Protein AF-A0AA36GFS9-F1 (afdb_monomer)

Solvent-accessible surface area (backbone atoms only — not comparable to full-atom values): 10111 Å² total; per-residue (Å²): 111,71,69,59,51,56,48,51,57,52,49,55,57,49,53,58,50,51,54,50,56,52,51,47,74,77,41,64,90,52,50,65,65,51,52,51,52,53,50,52,50,53,52,49,53,52,50,49,54,52,51,51,53,52,50,53,50,50,49,50,52,52,50,41,52,73,70,68,42,51,68,59,53,50,53,52,34,52,77,68,70,65,53,60,41,50,18,79,82,80,56,52,70,69,40,38,79,88,39,68,85,51,38,44,65,40,88,87,81,62,51,41,29,36,45,70,67,45,72,79,40,56,53,39,90,86,75,59,46,66,67,37,55,56,94,90,42,74,65,80,75,81,59,98,80,70,88,71,87,79,78,89,80,86,85,84,89,83,87,84,84,88,88,137

pLDDT: mean 71.42, std 15.73, range [31.7, 92.19]

Structure (mmCIF, N/CA/C/O backbone):
data_AF-A0AA36GFS9-F1
#
_entry.id   AF-A0AA36GFS9-F1
#
loop_
_atom_site.group_PDB
_atom_site.id
_atom_site.type_symbol
_atom_site.label_atom_id
_atom_site.label_alt_id
_atom_site.label_comp_id
_atom_site.label_asym_id
_atom_site.label_entity_id
_atom_site.label_seq_id
_atom_site.pdbx_PDB_ins_code
_atom_site.Cartn_x
_atom_site.Cartn_y
_atom_site.Cartn_z
_atom_site.occupancy
_atom_site.B_iso_or_equiv
_atom_site.auth_seq_id
_atom_site.auth_comp_id
_atom_site.auth_asym_id
_atom_site.auth_atom_id
_atom_site.pdbx_PDB_model_num
ATOM 1 N N . MET A 1 1 ? 6.763 37.748 -18.919 1.00 63.19 1 MET A N 1
ATOM 2 C CA . MET A 1 1 ? 7.158 36.748 -17.900 1.00 63.19 1 MET A CA 1
ATOM 3 C C . MET A 1 1 ? 6.922 35.310 -18.379 1.00 63.19 1 MET A C 1
ATOM 5 O O . MET A 1 1 ? 7.895 34.586 -18.515 1.00 63.19 1 MET A O 1
ATOM 9 N N . PHE A 1 2 ? 5.698 34.906 -18.750 1.00 74.19 2 PHE A N 1
ATOM 10 C CA . PHE A 1 2 ? 5.409 33.531 -19.218 1.00 74.19 2 PHE A CA 1
ATOM 11 C C . PHE A 1 2 ? 6.148 33.108 -20.504 1.00 74.19 2 PHE A C 1
ATOM 13 O O . PHE A 1 2 ? 6.728 32.028 -20.562 1.00 74.19 2 PHE A O 1
ATOM 20 N N . PHE A 1 3 ? 6.193 33.975 -21.520 1.00 85.75 3 PHE A N 1
ATOM 21 C CA . PHE A 1 3 ? 6.882 33.675 -22.785 1.00 85.75 3 PHE A CA 1
ATOM 22 C C . PHE A 1 3 ? 8.398 33.508 -22.625 1.00 85.75 3 PHE A C 1
ATOM 24 O O . PHE A 1 3 ? 8.993 32.637 -23.255 1.00 85.75 3 PHE A O 1
ATOM 31 N N . ALA A 1 4 ? 9.014 34.290 -21.733 1.00 85.06 4 ALA A N 1
ATOM 32 C CA . ALA A 1 4 ? 10.430 34.151 -21.407 1.00 85.06 4 ALA A CA 1
ATOM 33 C C . ALA A 1 4 ? 10.713 32.809 -20.712 1.00 85.06 4 ALA A C 1
ATOM 35 O O . ALA A 1 4 ? 11.686 32.144 -21.051 1.00 85.06 4 ALA A O 1
ATOM 36 N N . ALA A 1 5 ? 9.831 32.360 -19.811 1.00 80.56 5 ALA A N 1
ATOM 37 C CA . ALA A 1 5 ? 9.953 31.051 -19.170 1.00 80.56 5 ALA A CA 1
ATOM 38 C C . ALA A 1 5 ? 9.827 29.895 -20.180 1.00 80.56 5 ALA A C 1
ATOM 40 O O . ALA A 1 5 ? 10.652 28.983 -20.175 1.00 80.56 5 ALA A O 1
ATOM 41 N N . LEU A 1 6 ? 8.863 29.964 -21.107 1.00 83.44 6 LEU A N 1
ATOM 42 C CA . LEU A 1 6 ? 8.716 28.968 -22.178 1.00 83.44 6 LEU A CA 1
ATOM 43 C C . LEU A 1 6 ? 9.958 28.896 -23.076 1.00 83.44 6 LEU A C 1
ATOM 45 O O . LEU A 1 6 ? 10.403 27.802 -23.436 1.00 83.44 6 LEU A O 1
ATOM 49 N N . PHE A 1 7 ? 10.535 30.053 -23.407 1.00 89.56 7 PHE A N 1
ATOM 50 C CA . PHE A 1 7 ? 11.750 30.128 -24.210 1.00 89.56 7 PHE A CA 1
ATOM 51 C C . PHE A 1 7 ? 12.959 29.552 -23.468 1.00 89.56 7 PHE A C 1
ATOM 53 O O . PHE A 1 7 ? 13.678 28.728 -24.028 1.00 89.56 7 P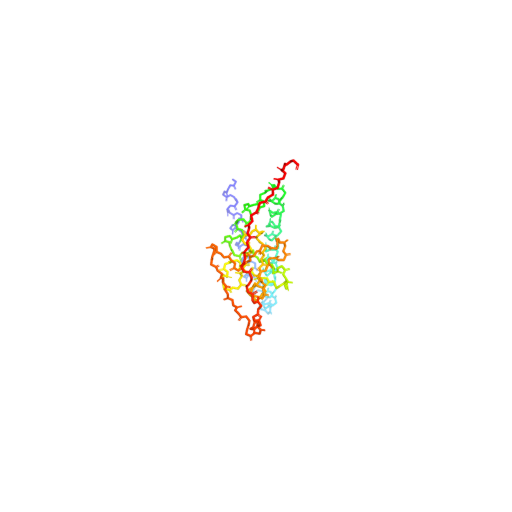HE A O 1
ATOM 60 N N . LEU A 1 8 ? 13.151 29.906 -22.195 1.00 85.25 8 LEU A N 1
ATOM 61 C CA . LEU A 1 8 ? 14.262 29.408 -21.381 1.00 85.25 8 LEU A CA 1
ATOM 62 C C . LEU A 1 8 ? 14.189 27.890 -21.169 1.00 85.25 8 LEU A C 1
ATOM 64 O O . LEU A 1 8 ? 15.204 27.212 -21.318 1.00 85.25 8 LEU A O 1
ATOM 68 N N . CYS A 1 9 ? 12.999 27.330 -20.929 1.00 81.56 9 CYS A N 1
ATOM 69 C CA . CYS A 1 9 ? 12.825 25.879 -20.839 1.00 81.56 9 CYS A CA 1
ATOM 70 C C . CYS A 1 9 ? 13.187 25.175 -22.156 1.00 81.56 9 CYS A C 1
ATOM 72 O O . CYS A 1 9 ? 13.878 24.155 -22.151 1.00 81.56 9 CYS A O 1
ATOM 74 N N . ARG A 1 10 ? 12.761 25.721 -23.304 1.00 86.44 10 ARG A N 1
ATOM 75 C CA . ARG A 1 10 ? 13.114 25.166 -24.623 1.00 86.44 10 ARG A CA 1
ATOM 76 C C . ARG A 1 10 ? 14.601 25.301 -24.930 1.00 86.44 10 ARG A C 1
ATOM 78 O O . ARG A 1 10 ? 15.193 24.357 -25.451 1.00 86.44 10 ARG A O 1
ATOM 85 N N . PHE A 1 11 ? 15.203 26.428 -24.571 1.00 85.94 11 PHE A N 1
ATOM 86 C CA . PHE A 1 11 ? 16.621 26.694 -24.777 1.00 85.94 11 PHE A CA 1
ATOM 87 C C . PHE A 1 11 ? 17.506 25.778 -23.923 1.00 85.94 11 PHE A C 1
ATOM 89 O O . PHE A 1 11 ? 18.475 25.214 -24.425 1.00 85.94 11 PHE A O 1
ATOM 96 N N . GLN A 1 12 ? 17.132 25.533 -22.665 1.00 82.31 12 GLN A N 1
ATOM 97 C CA . GLN A 1 12 ? 17.843 24.614 -21.775 1.00 82.31 12 GLN A CA 1
ATOM 98 C C . GLN A 1 12 ? 17.848 23.175 -22.314 1.00 82.31 12 GLN A C 1
ATOM 100 O O . GLN A 1 12 ? 18.883 22.506 -22.296 1.00 82.31 12 GLN A O 1
ATOM 105 N N . VAL A 1 13 ? 16.710 22.709 -22.843 1.00 82.81 13 VAL A N 1
ATOM 106 C CA . VAL A 1 13 ? 16.601 21.384 -23.479 1.00 82.81 13 VAL A CA 1
ATOM 107 C C . VAL A 1 13 ? 17.396 21.322 -24.784 1.00 82.81 13 VAL A C 1
ATOM 109 O O . VAL A 1 13 ? 17.975 20.291 -25.109 1.00 82.81 13 VAL A O 1
ATOM 112 N N . TRP A 1 14 ? 17.454 22.411 -25.548 1.00 86.62 14 TRP A N 1
ATOM 113 C CA . TRP A 1 14 ? 18.256 22.459 -26.768 1.00 86.62 14 TRP A CA 1
ATOM 114 C C . TRP A 1 14 ? 19.761 22.398 -26.461 1.00 86.62 14 TRP A C 1
ATOM 116 O O . TRP A 1 14 ? 20.466 21.568 -27.036 1.00 86.62 14 TRP A O 1
ATOM 126 N N . MET A 1 15 ? 20.238 23.185 -25.492 1.00 79.50 15 MET A N 1
ATOM 127 C CA . MET A 1 15 ? 21.644 23.197 -25.069 1.00 79.50 15 MET A CA 1
ATOM 128 C C . MET A 1 15 ? 22.113 21.840 -24.533 1.00 79.50 15 MET A C 1
ATOM 130 O O . MET A 1 15 ? 23.228 21.415 -24.834 1.00 79.50 15 MET A O 1
ATOM 134 N N . SER A 1 16 ? 21.269 21.128 -23.778 1.00 76.94 16 SER A N 1
ATOM 135 C CA . SER A 1 16 ? 21.618 19.800 -23.257 1.00 76.94 16 SER A CA 1
ATOM 136 C C . SER A 1 16 ? 21.736 18.735 -24.352 1.00 76.94 16 SER A C 1
ATOM 138 O O . SER A 1 16 ? 22.529 17.805 -24.223 1.00 76.94 16 SER A O 1
ATOM 140 N N . ARG A 1 17 ? 20.988 18.872 -25.455 1.00 79.31 17 ARG A N 1
ATOM 141 C CA . ARG A 1 17 ? 21.097 17.971 -26.613 1.00 79.31 17 ARG A CA 1
ATOM 142 C C . ARG A 1 17 ? 22.339 18.264 -27.448 1.00 79.31 17 ARG A C 1
ATOM 144 O O . ARG A 1 17 ? 22.996 17.326 -27.892 1.00 79.31 17 ARG A O 1
ATOM 151 N N . GLN A 1 18 ? 22.684 19.539 -27.627 1.00 79.12 18 GLN A N 1
ATOM 152 C CA . GLN A 1 18 ? 23.880 19.927 -28.381 1.00 79.12 18 GLN A CA 1
ATOM 153 C C . GLN A 1 18 ? 25.172 19.557 -27.657 1.00 79.12 18 GLN A C 1
ATOM 155 O O . GLN A 1 18 ? 26.117 19.094 -28.291 1.00 79.12 18 GLN A O 1
ATOM 160 N N . SER A 1 19 ? 25.211 19.695 -26.330 1.00 75.31 19 SER A N 1
ATOM 161 C CA . SER A 1 19 ? 26.378 19.278 -25.551 1.00 75.31 19 SER A CA 1
ATOM 162 C C . SER A 1 19 ? 26.611 17.768 -25.629 1.00 75.31 19 SER A C 1
ATOM 164 O O . SER A 1 19 ? 27.761 17.347 -25.709 1.00 75.31 19 SER A O 1
ATOM 166 N N . LEU A 1 20 ? 25.547 16.959 -25.687 1.00 70.62 20 LEU A N 1
ATOM 167 C CA . LEU A 1 20 ? 25.653 15.514 -25.891 1.00 70.62 20 LEU A CA 1
ATOM 168 C C . LEU A 1 20 ? 26.198 15.180 -27.292 1.00 70.62 20 LEU A C 1
ATOM 170 O O . LEU A 1 20 ? 27.151 14.416 -27.405 1.00 70.62 20 LEU A O 1
ATOM 174 N N . ALA A 1 21 ? 25.652 15.811 -28.338 1.00 75.31 21 ALA A N 1
ATOM 175 C CA . ALA A 1 21 ? 26.065 15.586 -29.725 1.00 75.31 21 ALA A CA 1
ATOM 176 C C . ALA A 1 21 ? 27.524 16.003 -29.989 1.00 75.31 21 ALA A C 1
ATOM 178 O O . ALA A 1 21 ? 28.284 15.262 -30.610 1.00 75.31 21 ALA A O 1
ATOM 179 N N . LEU A 1 22 ? 27.947 17.157 -29.461 1.00 72.38 22 LEU A N 1
ATOM 180 C CA . LEU A 1 22 ? 29.345 17.597 -29.515 1.00 72.38 22 LEU A CA 1
ATOM 181 C C . LEU A 1 22 ? 30.255 16.623 -28.767 1.00 72.38 22 LEU A C 1
ATOM 183 O O . LEU A 1 22 ? 31.312 16.235 -29.260 1.00 72.38 22 LEU A O 1
ATOM 187 N N . ALA A 1 23 ? 29.843 16.196 -27.578 1.00 67.50 23 ALA A N 1
ATOM 188 C CA . ALA A 1 23 ? 30.659 15.328 -26.753 1.00 67.50 23 ALA A CA 1
ATOM 189 C C . ALA A 1 23 ? 30.780 13.897 -27.310 1.00 67.50 23 ALA A C 1
ATOM 191 O O . ALA A 1 23 ? 31.718 13.197 -26.922 1.00 67.50 23 ALA A O 1
ATOM 192 N N . ASP A 1 24 ? 29.859 13.456 -28.170 1.00 69.00 24 ASP A N 1
ATOM 193 C CA . ASP A 1 24 ? 29.944 12.189 -28.909 1.00 69.00 24 ASP A CA 1
ATOM 194 C C . ASP A 1 24 ? 30.849 12.310 -30.146 1.00 69.00 24 ASP A C 1
ATOM 196 O O . ASP A 1 24 ? 31.593 11.379 -30.446 1.00 69.00 24 ASP A O 1
ATOM 200 N N . HIS A 1 25 ? 30.873 13.474 -30.808 1.00 74.19 25 HIS A N 1
ATOM 201 C CA . HIS A 1 25 ? 31.771 13.731 -31.940 1.00 74.19 25 HIS A CA 1
ATOM 202 C C . HIS A 1 25 ? 33.250 13.836 -31.521 1.00 74.19 25 HIS A C 1
ATOM 204 O O . HIS A 1 25 ? 34.131 13.370 -32.238 1.00 74.19 25 HIS A O 1
ATOM 210 N N . PHE A 1 26 ? 33.548 14.435 -30.361 1.00 72.12 26 PHE A N 1
ATOM 211 C CA . PHE A 1 26 ? 34.933 14.622 -29.896 1.00 72.12 26 PHE A CA 1
ATOM 212 C C . PHE A 1 26 ? 35.526 13.415 -29.144 1.00 72.12 26 PHE A C 1
ATOM 214 O O . PHE A 1 26 ? 36.746 13.270 -29.119 1.00 72.12 26 PHE A O 1
ATOM 221 N N . PHE A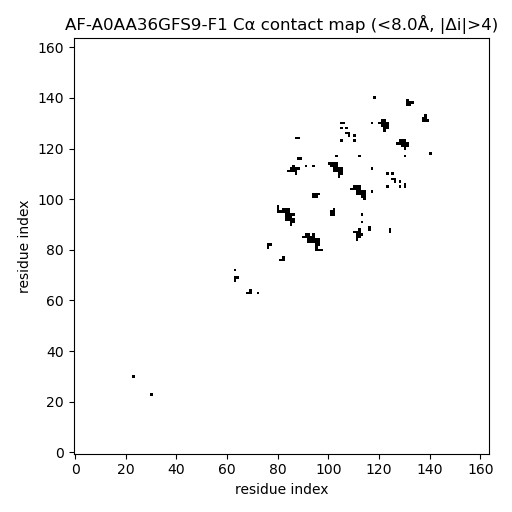 1 27 ? 34.709 12.555 -28.518 1.00 65.44 27 PHE A N 1
ATOM 222 C CA . PHE A 1 27 ? 35.199 11.450 -27.672 1.00 65.44 27 PHE A CA 1
ATOM 223 C C . PHE A 1 27 ? 34.401 10.142 -27.859 1.00 65.44 27 PHE A C 1
ATOM 225 O O . PHE A 1 27 ? 33.712 9.707 -26.926 1.00 65.44 27 PHE A O 1
ATOM 232 N N . PRO A 1 28 ? 34.517 9.477 -29.024 1.00 67.12 28 PRO A N 1
ATOM 233 C CA . PRO A 1 28 ? 33.724 8.288 -29.359 1.00 67.12 28 PRO A CA 1
ATOM 234 C C . PRO A 1 28 ? 34.014 7.065 -28.466 1.00 67.12 28 PRO A C 1
ATOM 236 O O . PRO A 1 28 ? 33.111 6.284 -28.174 1.00 67.12 28 PRO A O 1
ATOM 239 N N . ASP A 1 29 ? 35.230 6.920 -27.930 1.00 69.81 29 ASP A N 1
ATOM 240 C CA . ASP A 1 29 ? 35.603 5.753 -27.107 1.00 69.81 29 ASP A CA 1
ATOM 241 C C . ASP A 1 29 ? 34.990 5.756 -25.693 1.00 69.81 29 ASP A C 1
ATOM 243 O O . ASP A 1 29 ? 34.979 4.737 -24.999 1.00 69.81 29 ASP A O 1
ATOM 247 N N . ARG A 1 30 ? 34.453 6.895 -25.230 1.00 68.75 30 ARG A N 1
ATOM 248 C CA . ARG A 1 30 ? 33.908 7.055 -23.863 1.00 68.75 30 ARG A CA 1
ATOM 249 C C . ARG A 1 30 ? 32.378 7.056 -23.806 1.00 68.75 30 ARG A C 1
ATOM 251 O O . ARG A 1 30 ? 31.799 7.393 -22.770 1.00 68.75 30 ARG A O 1
ATOM 258 N N . VAL A 1 31 ? 31.710 6.643 -24.881 1.00 69.06 31 VAL A N 1
ATOM 259 C CA . VAL A 1 31 ? 30.239 6.616 -24.970 1.00 69.06 31 VAL A CA 1
ATOM 260 C C . VAL A 1 31 ? 29.634 5.649 -23.943 1.00 69.06 31 VAL A C 1
ATOM 262 O O . VAL A 1 31 ? 28.678 5.991 -23.247 1.00 69.06 31 VAL A O 1
ATOM 265 N N . ARG A 1 32 ? 30.242 4.470 -23.754 1.00 70.38 32 ARG A N 1
ATOM 266 C CA . ARG A 1 32 ? 29.766 3.441 -22.811 1.00 70.38 32 ARG A CA 1
ATOM 267 C C . ARG A 1 32 ? 29.781 3.891 -21.337 1.00 70.38 32 ARG A C 1
ATOM 269 O O . ARG A 1 32 ? 28.739 3.773 -20.692 1.00 70.38 32 ARG A O 1
ATOM 276 N N . PRO A 1 33 ? 30.879 4.445 -20.778 1.00 76.38 33 PRO A N 1
ATOM 277 C CA . PRO A 1 33 ? 30.870 4.956 -19.405 1.00 76.38 33 PRO A CA 1
ATOM 278 C C . PRO A 1 33 ? 29.963 6.184 -19.225 1.00 76.38 33 PRO A C 1
ATOM 280 O O . PRO A 1 33 ? 29.351 6.330 -18.167 1.00 76.38 33 PRO A O 1
ATOM 283 N N . ARG A 1 34 ? 29.806 7.040 -20.248 1.00 73.81 34 ARG A N 1
ATOM 284 C CA . ARG A 1 34 ? 28.868 8.176 -20.193 1.00 73.81 34 ARG A CA 1
ATOM 285 C C . ARG A 1 34 ? 27.416 7.701 -20.125 1.00 73.81 34 ARG A C 1
ATOM 287 O O . ARG A 1 34 ? 26.670 8.188 -19.279 1.00 73.81 34 ARG A O 1
ATOM 294 N N . ALA A 1 35 ? 27.036 6.733 -20.957 1.00 76.81 35 ALA A N 1
ATOM 295 C CA . ALA A 1 35 ? 25.703 6.136 -20.936 1.00 76.81 35 ALA A CA 1
ATOM 296 C C . ALA A 1 35 ? 25.405 5.458 -19.590 1.00 76.81 35 ALA A C 1
ATOM 298 O O . ALA A 1 35 ? 24.320 5.636 -19.040 1.00 76.81 35 ALA A O 1
ATOM 299 N N . LEU A 1 36 ? 26.387 4.752 -19.017 1.00 79.25 36 LEU A N 1
ATOM 300 C CA . LEU A 1 36 ? 26.243 4.097 -17.716 1.00 79.25 36 LEU A CA 1
ATOM 301 C C . LEU A 1 36 ? 26.061 5.110 -16.573 1.00 79.25 36 LEU A C 1
ATOM 303 O O . LEU A 1 36 ? 25.210 4.925 -15.706 1.00 79.25 36 LEU A O 1
ATOM 307 N N . ASN A 1 37 ? 26.821 6.209 -16.591 1.00 82.44 37 ASN A N 1
ATOM 308 C CA . ASN A 1 37 ? 26.669 7.296 -15.623 1.00 82.44 37 ASN A CA 1
ATOM 309 C C . ASN A 1 37 ? 25.290 7.968 -15.748 1.00 82.44 37 ASN A C 1
ATOM 311 O O . ASN A 1 37 ? 24.600 8.170 -14.752 1.00 82.44 37 ASN A O 1
ATOM 315 N N . LEU A 1 38 ? 24.848 8.253 -16.978 1.00 81.38 38 LEU A N 1
ATOM 316 C CA . LEU A 1 38 ? 23.543 8.865 -17.232 1.00 81.38 38 LEU A CA 1
ATOM 317 C C . LEU A 1 38 ? 22.394 7.951 -16.777 1.00 81.38 38 LEU A C 1
ATOM 319 O O . LEU A 1 38 ? 21.446 8.420 -16.153 1.00 81.38 38 LEU A O 1
ATOM 323 N N . TYR A 1 39 ? 22.517 6.643 -17.017 1.00 81.88 39 TYR A N 1
ATOM 324 C CA . TYR A 1 39 ? 21.576 5.636 -16.534 1.00 81.88 39 TYR A CA 1
ATOM 325 C C . TYR A 1 39 ? 21.505 5.600 -15.002 1.00 81.88 39 TYR A C 1
ATOM 327 O O . TYR A 1 39 ? 20.416 5.704 -14.439 1.00 81.88 39 TYR A O 1
ATOM 335 N N . ASN A 1 40 ? 22.654 5.523 -14.324 1.00 86.81 40 ASN A N 1
ATOM 336 C CA . ASN A 1 40 ? 22.709 5.518 -12.860 1.00 86.81 40 ASN A CA 1
ATOM 337 C C . ASN A 1 40 ? 22.129 6.804 -12.263 1.00 86.81 40 ASN A C 1
ATOM 339 O O . ASN A 1 40 ? 21.373 6.744 -11.296 1.00 86.81 40 ASN A O 1
ATOM 343 N N . LYS A 1 41 ? 22.410 7.956 -12.878 1.00 88.94 41 LYS A N 1
ATOM 344 C CA . LYS A 1 41 ? 21.847 9.242 -12.464 1.00 88.94 41 LYS A CA 1
ATOM 345 C C . LYS A 1 41 ? 20.322 9.263 -12.582 1.00 88.94 41 LYS A C 1
ATOM 347 O O . LYS A 1 41 ? 19.648 9.610 -11.620 1.00 88.94 41 LYS A O 1
ATOM 352 N N . ILE A 1 42 ? 19.771 8.813 -13.712 1.00 88.88 42 ILE A N 1
ATOM 353 C CA . ILE A 1 42 ? 18.314 8.711 -13.906 1.00 88.88 42 ILE A CA 1
ATOM 354 C C . ILE A 1 42 ? 17.690 7.755 -12.882 1.00 88.88 42 ILE A C 1
ATOM 356 O O . ILE A 1 42 ? 16.617 8.033 -12.345 1.00 88.88 42 ILE A O 1
ATOM 360 N N . LEU A 1 43 ? 18.344 6.627 -12.601 1.00 89.19 43 LEU A N 1
ATOM 361 C CA . LEU A 1 43 ? 17.872 5.664 -11.610 1.00 89.19 43 LEU A CA 1
ATOM 362 C C . LEU A 1 43 ? 17.824 6.286 -10.206 1.00 89.19 43 LEU A C 1
ATOM 364 O O . LEU A 1 43 ? 16.858 6.093 -9.467 1.00 89.19 43 LEU A O 1
ATOM 368 N N . GLN A 1 44 ? 18.847 7.063 -9.856 1.00 89.75 44 GLN A N 1
ATOM 369 C CA . GLN A 1 44 ? 18.955 7.745 -8.572 1.00 89.75 44 GLN A CA 1
ATOM 370 C C . GLN A 1 44 ? 17.923 8.871 -8.438 1.00 89.75 44 GLN A C 1
ATOM 372 O O . GLN A 1 44 ? 17.261 8.957 -7.406 1.00 89.75 44 GLN A O 1
ATOM 377 N N . ASP A 1 45 ? 17.686 9.648 -9.497 1.00 89.88 45 ASP A N 1
ATOM 378 C CA . ASP A 1 45 ? 16.638 10.675 -9.528 1.00 89.88 45 ASP A CA 1
ATOM 379 C C . ASP A 1 45 ? 15.237 10.060 -9.370 1.00 89.88 45 ASP A C 1
ATOM 381 O O . ASP A 1 45 ? 14.420 10.557 -8.594 1.00 89.88 45 ASP A O 1
ATOM 385 N N . ARG A 1 46 ? 14.965 8.921 -10.027 1.00 89.94 46 ARG A N 1
ATOM 386 C CA . ARG A 1 46 ? 13.708 8.170 -9.842 1.00 89.94 46 ARG A CA 1
ATOM 387 C C . ARG A 1 46 ? 13.547 7.659 -8.413 1.00 89.94 46 ARG A C 1
ATOM 389 O O . ARG A 1 46 ? 12.453 7.744 -7.860 1.00 89.94 46 ARG A O 1
ATOM 396 N N . LYS A 1 47 ? 14.620 7.140 -7.808 1.00 91.25 47 LYS A N 1
ATOM 397 C CA . LYS A 1 47 ? 14.616 6.689 -6.409 1.00 91.25 47 LYS A CA 1
ATOM 398 C C . LYS A 1 47 ? 14.334 7.849 -5.453 1.00 91.25 47 LYS A C 1
ATOM 400 O O . LYS A 1 47 ? 13.566 7.671 -4.512 1.00 91.25 47 LYS A O 1
ATOM 405 N N . ASN A 1 48 ? 14.923 9.016 -5.702 1.00 92.19 48 ASN A N 1
ATOM 406 C CA . ASN A 1 48 ? 14.712 10.212 -4.890 1.00 92.19 48 ASN A CA 1
ATOM 407 C C . ASN A 1 48 ? 13.257 10.692 -4.982 1.00 92.19 48 ASN A C 1
ATOM 409 O O . ASN A 1 48 ? 12.617 10.846 -3.947 1.00 92.19 48 ASN A O 1
ATOM 413 N N . LEU A 1 49 ? 12.696 10.786 -6.194 1.00 90.69 49 LEU A N 1
ATOM 414 C CA . LEU A 1 49 ? 11.278 11.109 -6.403 1.00 90.69 49 LEU A CA 1
ATOM 415 C C . LEU A 1 49 ? 10.343 10.135 -5.680 1.00 90.69 49 LEU A C 1
ATOM 417 O O . LEU A 1 49 ? 9.399 10.556 -5.016 1.00 90.69 49 LEU A O 1
ATOM 421 N N . LEU A 1 50 ? 10.610 8.830 -5.778 1.00 89.06 50 LEU A N 1
ATOM 422 C CA . LEU A 1 50 ? 9.814 7.821 -5.080 1.00 89.06 50 LEU A CA 1
ATOM 423 C C . LEU A 1 50 ? 9.920 7.979 -3.556 1.00 89.06 50 LEU A C 1
ATOM 425 O O . LEU A 1 50 ? 8.928 7.838 -2.843 1.00 89.06 50 LEU A O 1
ATOM 429 N N . GLY A 1 51 ? 11.121 8.288 -3.064 1.00 89.88 51 GLY A N 1
ATOM 430 C CA . GLY A 1 51 ? 11.378 8.569 -1.656 1.00 89.88 51 GLY A CA 1
ATOM 431 C C . GLY A 1 51 ? 10.604 9.784 -1.149 1.00 89.88 51 GLY A C 1
ATOM 432 O O . GLY A 1 51 ? 10.028 9.723 -0.064 1.00 89.88 51 GLY A O 1
ATOM 433 N N . ASP A 1 52 ? 10.540 10.852 -1.938 1.00 90.81 52 ASP A N 1
ATOM 434 C CA . ASP A 1 52 ? 9.825 12.074 -1.574 1.00 90.81 52 ASP A CA 1
ATOM 435 C C . ASP A 1 52 ? 8.305 11.878 -1.619 1.00 90.81 52 ASP A C 1
ATOM 437 O O . ASP A 1 52 ? 7.626 12.227 -0.653 1.00 90.81 52 ASP A O 1
ATOM 441 N N . MET A 1 53 ? 7.772 11.184 -2.632 1.00 87.19 53 MET A N 1
ATOM 442 C CA . MET A 1 53 ? 6.351 10.802 -2.655 1.00 87.19 53 MET A CA 1
ATOM 443 C C . MET A 1 53 ? 5.962 9.941 -1.446 1.00 87.19 53 MET A C 1
ATOM 445 O O . MET A 1 53 ? 4.916 10.158 -0.835 1.00 87.19 53 MET A O 1
ATOM 449 N N . MET A 1 54 ? 6.804 8.972 -1.071 1.00 83.38 54 MET A N 1
ATOM 450 C CA . MET A 1 54 ? 6.563 8.119 0.097 1.00 83.38 54 MET A CA 1
ATOM 451 C C . MET A 1 54 ? 6.602 8.917 1.405 1.00 83.38 54 MET A C 1
ATOM 453 O O . MET A 1 54 ? 5.807 8.654 2.306 1.00 83.38 54 MET A O 1
ATOM 457 N N . LYS A 1 55 ? 7.502 9.901 1.531 1.00 88.81 55 LYS A N 1
ATOM 458 C CA . LYS A 1 55 ? 7.538 10.803 2.694 1.00 88.81 55 LYS A CA 1
ATOM 459 C C . LYS A 1 55 ? 6.286 11.672 2.770 1.00 88.81 55 LYS A C 1
ATOM 461 O O . LYS A 1 55 ? 5.709 11.788 3.847 1.00 88.81 55 LYS A O 1
ATOM 466 N N . GLU A 1 56 ? 5.843 12.240 1.651 1.00 87.12 56 GLU A N 1
ATOM 467 C CA . GLU A 1 56 ? 4.609 13.030 1.600 1.00 87.12 56 GLU A CA 1
ATOM 468 C C . GLU A 1 56 ? 3.377 12.195 1.954 1.00 87.12 56 GLU A C 1
ATOM 470 O O . GLU A 1 56 ? 2.529 12.650 2.716 1.00 87.12 56 GLU A O 1
ATOM 475 N N . GLN A 1 57 ? 3.284 10.962 1.450 1.00 81.56 57 GLN A N 1
ATOM 476 C CA . GLN A 1 57 ? 2.196 10.050 1.803 1.00 81.56 57 GLN A CA 1
ATOM 477 C C . GLN A 1 57 ? 2.204 9.694 3.289 1.00 81.56 57 GLN A C 1
ATOM 479 O O . GLN A 1 57 ? 1.152 9.728 3.920 1.00 81.56 57 GLN A O 1
ATOM 484 N N . LYS A 1 58 ? 3.376 9.404 3.867 1.00 81.50 58 LYS A N 1
ATOM 485 C CA . LYS A 1 58 ? 3.507 9.150 5.310 1.00 81.50 58 LYS A CA 1
ATOM 486 C C . LYS A 1 58 ? 3.091 10.356 6.143 1.00 81.50 58 LYS A C 1
ATOM 488 O O . LYS A 1 58 ? 2.424 10.182 7.155 1.00 81.50 58 LYS A O 1
ATOM 493 N N . LYS A 1 59 ? 3.462 11.563 5.712 1.00 84.19 59 LYS A N 1
ATOM 494 C CA . LYS A 1 59 ? 3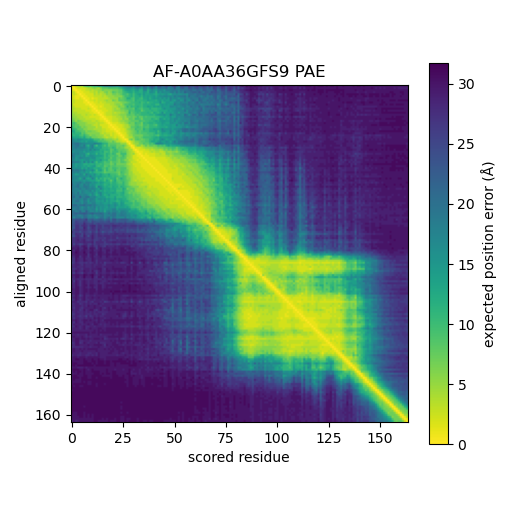.073 12.800 6.390 1.00 84.19 59 LYS A CA 1
ATOM 495 C C . LYS A 1 59 ? 1.557 13.000 6.351 1.00 84.19 59 LYS A C 1
ATOM 497 O O . LYS A 1 59 ? 0.967 13.204 7.397 1.00 84.19 59 LYS A O 1
ATOM 502 N N . LYS A 1 60 ? 0.928 12.831 5.182 1.00 78.00 60 LYS A N 1
ATOM 503 C CA . LYS A 1 60 ? -0.538 12.894 5.039 1.00 78.00 60 LYS A CA 1
ATOM 504 C C . LYS A 1 60 ? -1.251 11.877 5.930 1.00 78.00 60 LYS A C 1
ATOM 506 O O . LYS A 1 60 ? -2.227 12.223 6.570 1.00 78.00 60 LYS A O 1
ATOM 511 N N . LEU A 1 61 ? -0.725 10.655 6.019 1.00 72.25 61 LEU A N 1
ATOM 512 C CA . LEU A 1 61 ? -1.248 9.618 6.914 1.00 72.25 61 LEU A CA 1
ATOM 513 C C . LEU A 1 61 ? -1.152 10.009 8.395 1.00 72.25 61 LEU A C 1
ATOM 515 O O . LEU A 1 61 ? -2.096 9.776 9.140 1.00 72.25 61 LEU A O 1
ATOM 519 N N . ALA A 1 62 ? -0.031 10.599 8.817 1.00 74.94 62 ALA A N 1
ATOM 520 C CA . ALA A 1 62 ? 0.138 11.086 10.184 1.00 74.94 62 ALA A CA 1
ATOM 521 C C . ALA A 1 62 ? -0.782 12.282 10.487 1.00 74.94 62 ALA A C 1
ATOM 523 O O . ALA A 1 62 ? -1.373 12.340 11.563 1.00 74.94 62 ALA A O 1
ATOM 524 N N . ASP A 1 63 ? -0.941 13.198 9.530 1.00 75.94 63 ASP A N 1
ATOM 525 C CA . ASP A 1 63 ? -1.842 14.347 9.641 1.00 75.94 63 ASP A CA 1
ATOM 526 C C . ASP A 1 63 ? -3.316 13.883 9.718 1.00 75.94 63 ASP A C 1
ATOM 528 O O . ASP A 1 63 ? -4.049 14.318 10.604 1.00 75.94 63 ASP A O 1
ATOM 532 N N . ASP A 1 64 ? -3.730 12.923 8.879 1.00 64.88 64 ASP A N 1
ATOM 533 C CA . ASP A 1 64 ? -5.078 12.326 8.896 1.00 64.88 64 ASP A CA 1
ATOM 534 C C . ASP A 1 64 ? -5.370 11.562 10.205 1.00 64.88 64 ASP A C 1
ATOM 536 O O . ASP A 1 64 ? -6.516 11.523 10.668 1.00 64.88 64 ASP A O 1
ATOM 540 N N . GLN A 1 65 ? -4.341 10.960 10.815 1.00 64.38 65 GLN A N 1
ATOM 541 C CA . GLN A 1 65 ? -4.441 10.298 12.116 1.00 64.38 65 GLN A CA 1
ATOM 542 C C . GLN A 1 65 ? -4.601 11.316 13.256 1.00 64.38 65 GLN A C 1
ATOM 544 O O . GLN A 1 65 ? -5.433 11.125 14.142 1.00 64.38 65 GLN A O 1
ATOM 549 N N . MET A 1 66 ? -3.859 12.427 13.209 1.00 65.44 66 MET A N 1
ATOM 550 C CA . MET A 1 66 ? -3.967 13.525 14.179 1.00 65.44 66 MET A CA 1
ATOM 551 C C . MET A 1 66 ? -5.313 14.263 14.094 1.00 65.44 66 MET A C 1
ATOM 553 O O . MET A 1 66 ? -5.813 14.740 15.109 1.00 65.44 66 MET A O 1
ATOM 557 N N . GLU A 1 67 ? -5.925 14.339 12.907 1.00 73.00 67 GLU A N 1
ATOM 558 C CA . GLU A 1 67 ? -7.226 14.991 12.683 1.00 73.00 67 GLU A CA 1
ATOM 559 C C . GLU A 1 67 ? -8.433 14.100 13.061 1.00 73.00 67 GLU A C 1
ATOM 561 O O . GLU A 1 67 ? -9.583 14.474 12.833 1.00 73.00 67 GLU A O 1
ATOM 566 N N . GLY A 1 68 ? -8.209 12.902 13.621 1.00 64.12 68 GLY A N 1
ATOM 567 C CA . GLY A 1 68 ? -9.282 12.006 14.073 1.00 64.12 68 GLY A CA 1
ATOM 568 C C . GLY A 1 68 ? -10.102 11.372 12.940 1.00 64.12 68 GLY A C 1
ATOM 569 O O . GLY A 1 68 ? -11.156 10.782 13.183 1.00 64.12 68 GLY A O 1
ATOM 570 N N . ARG A 1 69 ? -9.624 11.443 11.688 1.00 63.41 69 ARG A N 1
ATOM 571 C CA . ARG A 1 69 ? -10.275 10.851 10.502 1.00 63.41 69 ARG A CA 1
ATOM 572 C C . ARG A 1 69 ? -9.977 9.360 10.325 1.00 63.41 69 ARG A C 1
ATOM 574 O O . ARG A 1 69 ? -10.208 8.803 9.248 1.00 63.41 69 ARG A O 1
ATOM 581 N N . GLU A 1 70 ? -9.521 8.684 11.378 1.00 59.16 70 GLU A N 1
ATOM 582 C CA . GLU A 1 70 ? -9.197 7.253 11.367 1.00 59.16 70 GLU A CA 1
ATOM 583 C C . GLU A 1 70 ? -10.353 6.396 10.843 1.00 59.16 70 GLU A C 1
ATOM 585 O O . GLU A 1 70 ? -10.119 5.435 10.118 1.00 59.16 70 GLU A O 1
ATOM 590 N N . THR A 1 71 ? -11.607 6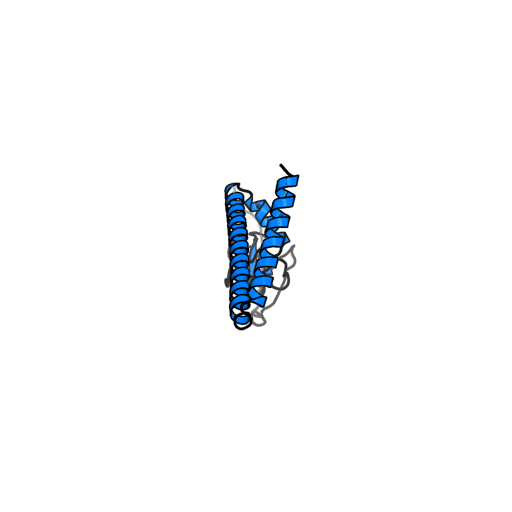.754 11.132 1.00 56.06 71 THR A N 1
ATOM 591 C CA . THR A 1 71 ? -12.783 6.008 10.657 1.00 56.06 71 THR A CA 1
ATOM 592 C C . THR A 1 71 ? -12.943 6.065 9.138 1.00 56.06 71 THR A C 1
ATOM 594 O O . THR A 1 71 ? -13.232 5.039 8.524 1.00 56.06 71 THR A O 1
ATOM 597 N N . VAL A 1 72 ? -12.699 7.217 8.504 1.00 61.03 72 VAL A N 1
ATOM 598 C CA . VAL A 1 72 ? -12.779 7.393 7.043 1.00 61.03 72 VAL A CA 1
ATOM 599 C C . VAL A 1 72 ? -11.583 6.742 6.353 1.00 61.03 72 VAL A C 1
ATOM 601 O O . VAL A 1 72 ? -11.762 6.049 5.351 1.00 61.03 72 VAL A O 1
ATOM 604 N N . VAL A 1 73 ? -10.382 6.881 6.921 1.00 58.88 73 VAL A N 1
ATOM 605 C CA . VAL A 1 73 ? -9.172 6.202 6.431 1.00 58.88 73 VAL A CA 1
ATOM 606 C C . VAL A 1 73 ? -9.329 4.686 6.535 1.00 58.88 73 VAL A C 1
ATOM 608 O O . VAL A 1 73 ? -9.046 3.979 5.572 1.00 58.88 73 VAL A O 1
ATOM 611 N N . ARG A 1 74 ? -9.868 4.172 7.645 1.00 59.84 74 ARG A N 1
ATOM 612 C CA . ARG A 1 74 ? -10.145 2.744 7.861 1.00 59.84 74 ARG A CA 1
ATOM 613 C C . ARG A 1 74 ? -11.218 2.221 6.905 1.00 59.84 74 ARG A C 1
ATOM 615 O O . ARG A 1 74 ? -11.040 1.144 6.342 1.00 59.84 74 ARG A O 1
ATOM 622 N 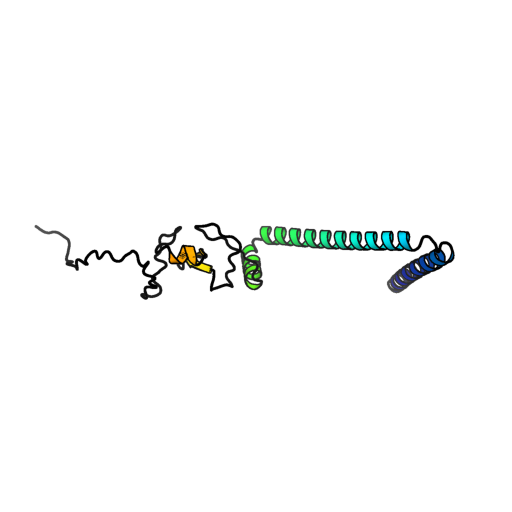N . ARG A 1 75 ? -12.275 2.998 6.636 1.00 55.72 75 ARG A N 1
ATOM 623 C CA . ARG A 1 75 ? -13.308 2.663 5.632 1.00 55.72 75 ARG A CA 1
ATOM 624 C C . ARG A 1 75 ? -12.741 2.681 4.204 1.00 55.72 75 ARG A C 1
ATOM 626 O O . ARG A 1 75 ? -13.046 1.804 3.397 1.00 55.72 75 ARG A O 1
ATOM 633 N N . GLY A 1 76 ? -11.843 3.623 3.910 1.00 57.09 76 GLY A N 1
ATOM 634 C CA . GLY A 1 76 ? -11.093 3.697 2.655 1.00 57.09 76 GLY A CA 1
ATOM 635 C C . GLY A 1 76 ? -10.106 2.536 2.471 1.00 57.09 76 GLY A C 1
ATOM 636 O O . GLY A 1 76 ? -10.057 1.942 1.393 1.00 57.09 76 GLY A O 1
ATOM 637 N N . LEU A 1 77 ? -9.376 2.147 3.522 1.00 55.00 77 LEU A N 1
ATOM 638 C CA . LEU A 1 77 ? -8.484 0.980 3.537 1.00 55.00 77 LEU A CA 1
ATOM 639 C C . LEU A 1 77 ? -9.258 -0.340 3.400 1.00 55.00 77 LEU A C 1
ATOM 641 O O . LEU A 1 77 ? -8.784 -1.249 2.714 1.00 55.00 77 LEU A O 1
ATOM 645 N N . GLN A 1 78 ? -10.451 -0.430 4.002 1.00 52.84 78 GLN A N 1
ATOM 646 C CA . GLN A 1 78 ? -11.391 -1.544 3.822 1.00 52.84 78 GLN A CA 1
ATOM 647 C C . GLN A 1 78 ? -11.771 -1.714 2.350 1.00 52.84 78 GLN A C 1
ATOM 649 O O . GLN A 1 78 ? -11.634 -2.809 1.812 1.00 52.84 78 GLN A O 1
ATOM 654 N N . SER A 1 79 ? -12.161 -0.628 1.672 1.00 54.88 79 SER A N 1
ATOM 655 C CA . SER A 1 79 ? -12.585 -0.675 0.261 1.00 54.88 79 SER A CA 1
ATOM 656 C C . SER A 1 79 ? -11.474 -1.080 -0.719 1.00 54.88 79 SER A C 1
ATOM 658 O O . SER A 1 79 ? -11.755 -1.580 -1.805 1.00 54.88 79 SER A O 1
ATOM 660 N N . ARG A 1 80 ? -10.202 -0.901 -0.336 1.00 55.56 80 ARG A N 1
ATOM 661 C CA . ARG A 1 80 ? -9.030 -1.264 -1.148 1.00 55.56 80 ARG A CA 1
ATOM 662 C C . ARG A 1 80 ? -8.427 -2.630 -0.798 1.00 55.56 80 ARG A C 1
ATOM 664 O O . ARG A 1 80 ? -7.389 -2.979 -1.353 1.00 55.56 80 ARG A O 1
ATOM 671 N N . GLY A 1 81 ? -9.042 -3.394 0.110 1.00 54.31 81 GLY A N 1
ATOM 672 C CA . GLY A 1 81 ? -8.555 -4.721 0.510 1.00 54.31 81 GLY A CA 1
ATOM 673 C C . GLY A 1 81 ? -7.235 -4.698 1.291 1.00 54.31 81 GLY A C 1
ATOM 674 O O . GLY A 1 81 ? -6.513 -5.694 1.306 1.00 54.31 81 GLY A O 1
ATOM 675 N N . PHE A 1 82 ? -6.898 -3.564 1.916 1.00 55.91 82 PHE A N 1
ATOM 676 C CA . PHE A 1 82 ? -5.607 -3.354 2.582 1.00 55.91 82 PHE A CA 1
ATOM 677 C C . PHE A 1 82 ? -5.611 -3.653 4.085 1.00 55.91 82 PHE A C 1
ATOM 679 O O . PHE A 1 82 ? -4.539 -3.665 4.689 1.00 55.91 82 PHE A O 1
ATOM 686 N N . ILE A 1 83 ? -6.769 -3.919 4.701 1.00 62.09 83 ILE A N 1
ATOM 687 C CA . ILE A 1 83 ? -6.801 -4.346 6.104 1.00 62.09 83 ILE A CA 1
ATOM 688 C C . ILE A 1 83 ? -6.472 -5.834 6.175 1.00 62.09 83 ILE A C 1
ATOM 690 O O . ILE A 1 83 ? -7.303 -6.693 5.883 1.00 62.09 83 ILE A O 1
ATOM 694 N N . ARG A 1 84 ? -5.225 -6.100 6.553 1.00 67.25 84 ARG A N 1
ATOM 695 C CA . ARG A 1 84 ? -4.733 -7.401 6.996 1.00 67.25 84 ARG A CA 1
ATOM 696 C C . ARG A 1 84 ? -4.978 -7.473 8.496 1.00 67.25 84 ARG A C 1
ATOM 698 O O . ARG A 1 84 ? -4.457 -6.639 9.234 1.00 67.25 84 ARG A O 1
ATOM 705 N N . VAL A 1 85 ? -5.808 -8.414 8.923 1.00 72.69 85 VAL A N 1
ATOM 706 C CA . VAL A 1 85 ? -6.015 -8.716 10.343 1.00 72.69 85 VAL A CA 1
ATOM 707 C C . VAL A 1 85 ? -5.300 -10.013 10.696 1.00 72.69 85 VAL A C 1
ATOM 709 O O . VAL A 1 85 ? -5.009 -10.829 9.821 1.00 72.69 85 VAL A O 1
ATOM 712 N N . ASN A 1 86 ? -4.994 -10.185 11.977 1.00 83.69 86 ASN A N 1
ATOM 713 C CA . ASN A 1 86 ? -4.428 -11.423 12.496 1.00 83.69 86 ASN A CA 1
ATOM 714 C C . ASN A 1 86 ? -5.530 -12.216 13.203 1.00 83.69 86 ASN A C 1
ATOM 716 O O . ASN A 1 86 ? -6.473 -11.629 13.734 1.00 83.69 86 ASN A O 1
ATOM 720 N N . CYS A 1 87 ? -5.417 -13.543 13.221 1.00 86.94 87 CYS A N 1
ATOM 721 C CA . CYS A 1 87 ? -6.328 -14.373 14.006 1.00 86.94 87 CYS A CA 1
ATOM 722 C C . CYS A 1 87 ? -6.068 -14.157 15.502 1.00 86.94 87 CYS A C 1
ATOM 724 O O . CYS A 1 87 ? -4.919 -14.251 15.925 1.00 86.94 87 CYS A O 1
ATOM 726 N N . SER A 1 88 ? -7.115 -13.957 16.305 1.00 85.69 88 SER A N 1
ATOM 727 C CA . SER A 1 88 ? -6.991 -13.730 17.755 1.00 85.69 88 SER A CA 1
ATOM 728 C C . SER A 1 88 ? -6.381 -14.916 18.522 1.00 85.69 88 SER A C 1
ATOM 730 O O . SER A 1 88 ? -5.856 -14.737 19.616 1.00 85.69 88 SER A O 1
ATOM 732 N N . VAL A 1 89 ? -6.445 -16.127 17.951 1.00 86.19 89 VAL A N 1
ATOM 733 C CA . VAL A 1 89 ? -5.968 -17.369 18.580 1.00 86.19 89 VAL A CA 1
ATOM 734 C C . VAL A 1 89 ? -4.546 -17.700 18.133 1.00 86.19 89 VAL A C 1
ATOM 736 O O . VAL A 1 89 ? -3.621 -17.723 18.939 1.00 86.19 89 VAL A O 1
ATOM 739 N N . CYS A 1 90 ? -4.357 -17.984 16.840 1.00 87.19 90 CYS A N 1
ATOM 740 C CA . CYS A 1 90 ? -3.084 -18.482 16.311 1.00 87.19 90 CYS A CA 1
ATOM 741 C C . CYS A 1 90 ? -2.169 -17.380 15.766 1.00 87.19 90 CYS A C 1
ATOM 743 O O . CYS A 1 90 ? -1.075 -17.681 15.293 1.00 87.19 90 CYS A O 1
ATOM 745 N N . ASN A 1 91 ? -2.613 -16.117 15.786 1.00 83.00 91 ASN A N 1
ATOM 746 C CA . ASN A 1 91 ? -1.896 -14.974 15.216 1.00 83.00 91 ASN A CA 1
ATOM 747 C C . ASN A 1 91 ? -1.477 -15.156 13.749 1.00 83.00 91 ASN A C 1
ATOM 749 O O . ASN A 1 91 ? -0.553 -14.488 13.281 1.00 83.00 91 ASN A O 1
ATOM 753 N N . GLN A 1 92 ? -2.166 -16.026 12.998 1.00 81.38 92 GLN A N 1
ATOM 754 C CA . GLN A 1 92 ? -1.946 -16.151 11.562 1.00 81.38 92 GLN A CA 1
ATOM 755 C C . GLN A 1 92 ? -2.166 -14.784 10.911 1.00 81.38 92 GLN A C 1
ATOM 757 O O . GLN A 1 92 ? -3.218 -14.171 11.093 1.00 81.38 92 GLN A O 1
ATOM 762 N N . GLN A 1 93 ? -1.139 -14.307 10.212 1.00 71.50 93 GLN A N 1
ATOM 763 C CA . GLN A 1 93 ? -1.097 -12.971 9.629 1.00 71.50 93 GLN A CA 1
ATOM 764 C C . GLN A 1 93 ? -1.796 -12.937 8.267 1.00 71.50 93 GLN A C 1
ATOM 766 O O . GLN A 1 93 ? -2.006 -13.973 7.635 1.00 71.50 93 GLN A O 1
ATOM 771 N N . ASP A 1 94 ? -2.106 -11.728 7.798 1.00 67.69 94 ASP A N 1
ATOM 772 C CA . ASP A 1 94 ? -2.627 -11.459 6.453 1.00 67.69 94 ASP A CA 1
ATOM 773 C C . ASP A 1 94 ? -4.017 -12.044 6.138 1.00 67.69 94 ASP A C 1
ATOM 775 O O . ASP A 1 94 ? -4.353 -12.274 4.973 1.00 67.69 94 ASP A O 1
ATOM 779 N N . LEU A 1 95 ? -4.881 -12.204 7.144 1.00 73.31 95 LEU A N 1
ATOM 780 C CA . LEU A 1 95 ? -6.282 -12.558 6.912 1.00 73.31 95 LEU A CA 1
ATOM 781 C C . LEU A 1 95 ? -6.988 -11.367 6.249 1.00 73.31 95 LEU A C 1
ATOM 783 O O . LEU A 1 95 ? -7.055 -10.265 6.801 1.00 73.31 95 LEU A O 1
ATOM 787 N N . ARG A 1 96 ? -7.486 -11.577 5.027 1.00 70.50 96 ARG A N 1
ATOM 788 C CA . ARG A 1 96 ? -8.246 -10.575 4.272 1.00 70.50 96 ARG A CA 1
ATOM 789 C C . ARG A 1 96 ? -9.733 -10.770 4.530 1.00 70.50 96 ARG A C 1
ATOM 791 O O . ARG A 1 96 ? -10.258 -11.816 4.179 1.00 70.50 96 ARG A O 1
ATOM 798 N N . LEU A 1 97 ? -10.431 -9.739 5.009 1.00 67.19 97 LEU A N 1
ATOM 799 C CA . LEU A 1 97 ? -11.897 -9.785 5.187 1.00 67.19 97 LEU A CA 1
ATOM 800 C C . LEU A 1 97 ? -12.663 -10.088 3.888 1.00 67.19 97 LEU A C 1
ATOM 802 O O . LEU A 1 97 ? -13.772 -10.604 3.933 1.00 67.19 97 LEU A O 1
ATOM 806 N N . ALA A 1 98 ? -12.089 -9.743 2.731 1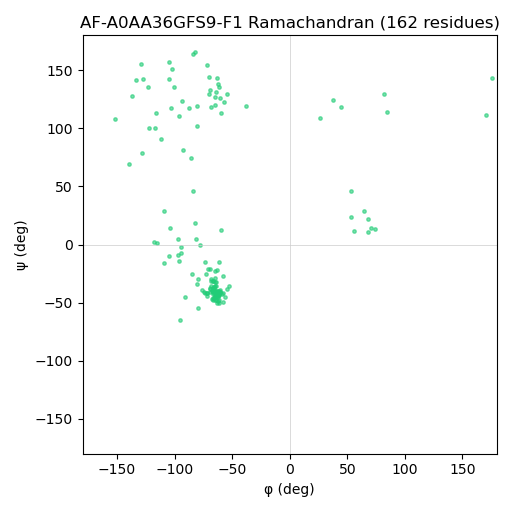.00 67.31 98 ALA A N 1
ATOM 807 C CA . ALA A 1 98 ? -12.685 -10.055 1.433 1.00 67.31 98 ALA A CA 1
ATOM 808 C C . ALA A 1 98 ? -12.666 -11.562 1.120 1.00 67.31 98 ALA A C 1
ATOM 810 O O . ALA A 1 98 ? -13.436 -12.025 0.284 1.00 67.31 98 ALA A O 1
ATOM 811 N N . ASP A 1 99 ? -11.791 -12.322 1.779 1.00 70.44 99 ASP A N 1
ATOM 812 C CA . ASP A 1 99 ? -11.674 -13.760 1.609 1.00 70.44 99 ASP A CA 1
ATOM 813 C C . ASP A 1 99 ? -12.556 -14.475 2.641 1.00 70.44 99 ASP A C 1
ATOM 815 O O . ASP A 1 99 ? -12.110 -14.911 3.710 1.00 70.44 99 ASP A O 1
ATOM 819 N N . GLN A 1 100 ? -13.849 -14.559 2.311 1.00 68.38 100 GLN A N 1
ATOM 820 C CA . GLN A 1 100 ? -14.852 -15.271 3.105 1.00 68.38 100 GLN A CA 1
ATOM 821 C C . GLN A 1 100 ? -14.550 -16.771 3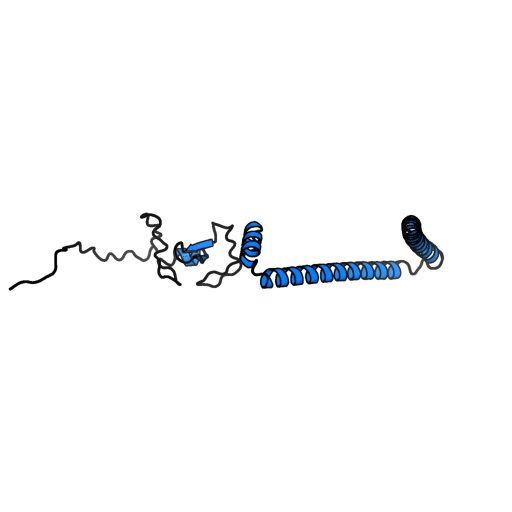.240 1.00 68.38 100 GLN A C 1
ATOM 823 O O . GLN A 1 100 ? -15.154 -17.422 4.086 1.00 68.38 100 GLN A O 1
ATOM 828 N N . ALA A 1 101 ? -13.650 -17.349 2.439 1.00 71.12 101 ALA A N 1
ATOM 829 C CA . ALA A 1 101 ? -13.275 -18.753 2.589 1.00 71.12 101 ALA A CA 1
ATOM 830 C C . ALA A 1 101 ? -12.270 -18.958 3.733 1.00 71.12 101 ALA A C 1
ATOM 832 O O . ALA A 1 101 ? -12.269 -20.004 4.371 1.00 71.12 101 ALA A O 1
ATOM 833 N N . ASN A 1 102 ? -11.438 -17.954 4.025 1.00 74.38 102 ASN A N 1
ATOM 834 C CA . ASN A 1 102 ? -10.335 -18.085 4.980 1.00 74.38 102 ASN A CA 1
ATOM 835 C C . ASN A 1 102 ? -10.542 -17.324 6.294 1.00 74.38 102 ASN A C 1
ATOM 837 O O . ASN A 1 102 ? -9.837 -17.598 7.272 1.00 74.38 102 ASN A O 1
ATOM 841 N N . THR A 1 103 ? -11.493 -16.387 6.337 1.00 81.25 103 THR A N 1
ATOM 842 C CA . THR A 1 103 ? -11.704 -15.491 7.481 1.00 81.25 103 THR A CA 1
ATOM 843 C C . THR A 1 103 ? -13.120 -15.589 8.043 1.00 81.25 103 THR A C 1
ATOM 845 O O . THR A 1 103 ? -14.112 -15.629 7.311 1.00 81.25 103 THR A O 1
ATOM 848 N N . ARG A 1 104 ? -13.212 -15.644 9.373 1.00 83.56 104 ARG A N 1
ATOM 849 C CA . ARG A 1 104 ? -14.460 -15.636 10.143 1.00 83.56 104 ARG A CA 1
ATOM 850 C C . ARG A 1 104 ? -14.376 -14.576 11.233 1.00 83.56 104 ARG A C 1
ATOM 852 O O . ARG A 1 104 ? -13.284 -14.184 11.646 1.00 83.56 104 ARG A O 1
ATOM 859 N N . LEU A 1 105 ? -15.531 -14.096 11.669 1.00 85.12 105 LEU A N 1
ATOM 860 C CA . LEU A 1 105 ? -15.650 -13.035 12.659 1.00 85.12 105 LEU A CA 1
ATOM 861 C C . LEU A 1 105 ? -16.686 -13.416 13.709 1.00 85.12 105 LEU A C 1
ATOM 863 O O . LEU A 1 105 ? -17.714 -14.001 13.376 1.00 85.12 105 LEU A O 1
ATOM 867 N N . CYS A 1 106 ? -16.413 -13.084 14.967 1.00 85.00 106 CYS A N 1
ATOM 868 C CA . CYS A 1 106 ? -17.417 -13.183 16.015 1.00 85.00 106 CYS A CA 1
ATOM 869 C C . CYS A 1 106 ? -18.480 -12.099 15.796 1.00 85.00 106 CYS A C 1
ATOM 871 O O . CYS A 1 106 ? -18.143 -10.924 15.648 1.00 85.00 106 CYS A O 1
ATOM 873 N N . VAL A 1 107 ? -19.757 -12.485 15.800 1.00 82.31 107 VAL A N 1
ATOM 874 C CA . VAL A 1 107 ? -20.882 -11.560 15.584 1.00 82.31 107 VAL A CA 1
ATOM 875 C C . VAL A 1 107 ? -21.046 -10.580 16.753 1.00 82.31 107 VAL A C 1
ATOM 877 O O . VAL A 1 107 ? -21.425 -9.434 16.531 1.00 82.31 107 VAL A O 1
ATOM 880 N N . ALA A 1 108 ? -20.707 -10.997 17.978 1.00 83.81 108 ALA A N 1
ATOM 881 C CA . ALA A 1 108 ? -20.869 -10.176 19.176 1.00 83.81 108 ALA A CA 1
ATOM 882 C C . ALA A 1 108 ? -19.754 -9.128 19.350 1.00 83.81 108 ALA A C 1
ATOM 884 O O . ALA A 1 108 ? -20.044 -7.941 19.480 1.00 83.81 108 ALA A O 1
ATOM 885 N N . CYS A 1 109 ? -18.478 -9.537 19.344 1.00 83.88 109 CYS A N 1
ATOM 886 C CA . CYS A 1 109 ? -17.356 -8.623 19.614 1.00 83.88 109 CYS A CA 1
ATOM 887 C C . CYS A 1 109 ? -16.547 -8.204 18.377 1.00 83.88 109 CYS A C 1
ATOM 889 O O . CYS A 1 109 ? -15.701 -7.318 18.471 1.00 83.88 109 CYS A O 1
ATOM 891 N N . GLY A 1 110 ? -16.773 -8.822 17.213 1.00 85.62 110 GLY A N 1
ATOM 892 C CA . GLY A 1 110 ? -16.019 -8.517 15.994 1.00 85.62 110 GLY A CA 1
ATOM 893 C C . GLY A 1 110 ? -14.581 -9.054 15.966 1.00 85.62 110 GLY A C 1
ATOM 894 O O . GLY A 1 110 ? -13.808 -8.644 15.099 1.00 85.62 110 GLY A O 1
ATOM 895 N N . ALA A 1 111 ? -14.209 -9.963 16.875 1.00 87.06 111 ALA A N 1
ATOM 896 C CA . ALA A 1 111 ? -12.909 -10.637 16.857 1.00 87.06 111 ALA A CA 1
ATOM 897 C C . ALA A 1 111 ? -12.731 -11.495 15.592 1.00 87.06 111 ALA A C 1
ATOM 899 O O . ALA A 1 111 ? -13.681 -12.130 15.127 1.00 87.06 111 ALA A O 1
ATOM 900 N N . PHE A 1 112 ? -11.509 -11.537 15.051 1.00 87.25 112 PHE A N 1
ATOM 901 C CA . PHE A 1 112 ? -11.190 -12.240 13.803 1.00 87.25 112 PHE A CA 1
ATOM 902 C C . PHE A 1 112 ? -10.543 -13.603 14.042 1.00 87.25 112 PHE A C 1
ATOM 904 O O . PHE A 1 112 ? -9.576 -13.741 14.794 1.00 87.25 112 PHE A O 1
ATOM 911 N N . TYR A 1 113 ? -11.014 -14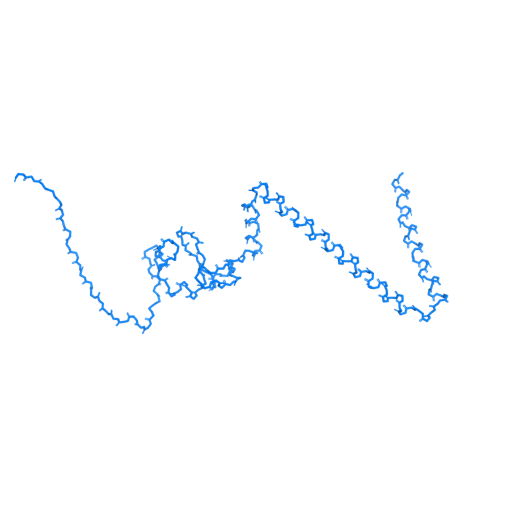.599 13.298 1.00 86.62 113 TYR A N 1
ATOM 912 C CA . TYR A 1 113 ? -10.538 -15.974 13.349 1.00 86.62 113 TYR A CA 1
ATOM 913 C C . TYR A 1 113 ? -10.162 -16.461 11.948 1.00 86.62 113 TYR A C 1
ATOM 915 O O . TYR A 1 113 ? -10.830 -16.144 10.960 1.00 86.62 113 TYR A O 1
ATOM 923 N N . CYS A 1 114 ? -9.094 -17.255 11.848 1.00 87.19 114 CYS A N 1
ATOM 924 C CA . CYS A 1 114 ? -8.901 -18.079 10.659 1.00 87.19 114 CYS A CA 1
ATOM 925 C C . CYS A 1 114 ? -9.917 -19.228 10.673 1.00 87.19 114 CYS A C 1
ATOM 927 O O . CYS A 1 114 ? -10.359 -19.646 11.745 1.00 87.19 114 CYS A O 1
ATOM 929 N N . ILE A 1 115 ? -10.267 -19.761 9.500 1.00 83.75 115 ILE A N 1
ATOM 930 C CA . ILE A 1 115 ? -11.285 -20.819 9.401 1.00 83.75 115 ILE A CA 1
ATOM 931 C C . ILE A 1 115 ? -10.977 -22.029 10.297 1.00 83.75 115 ILE A C 1
ATOM 933 O O . ILE A 1 115 ? -11.865 -22.528 10.973 1.00 83.75 115 ILE A O 1
ATOM 937 N N . LYS A 1 116 ? -9.703 -22.425 10.412 1.00 84.12 116 LYS A N 1
ATOM 938 C CA . LYS A 1 116 ? -9.282 -23.544 11.271 1.00 84.12 116 LYS A CA 1
ATOM 939 C C . LYS A 1 116 ? -9.578 -23.290 12.751 1.00 84.12 116 LYS A C 1
ATOM 941 O O . LYS A 1 116 ? -10.141 -24.144 13.421 1.00 84.12 116 LYS A O 1
ATOM 946 N N . CYS A 1 117 ? -9.206 -22.115 13.262 1.00 84.75 117 CYS A N 1
ATOM 947 C CA . CYS A 1 117 ? -9.431 -21.764 14.666 1.00 84.75 117 CYS A CA 1
ATOM 948 C C . CYS A 1 117 ? -10.901 -21.482 14.978 1.00 84.75 117 CYS A C 1
ATOM 950 O O . CYS A 1 117 ? -11.298 -21.624 16.128 1.00 84.75 117 CYS A O 1
ATOM 952 N N . PHE A 1 118 ? -11.680 -21.069 13.977 1.00 84.25 118 PHE A N 1
ATOM 953 C CA . PHE A 1 118 ? -13.119 -20.895 14.113 1.00 84.25 118 PHE A CA 1
ATOM 954 C C . PHE A 1 118 ? -13.841 -22.246 14.202 1.00 84.25 118 PHE A C 1
ATOM 956 O O . PHE A 1 118 ? -14.680 -22.420 15.071 1.00 84.25 118 PHE A O 1
ATOM 963 N N . CYS A 1 119 ? -13.483 -23.219 13.357 1.00 78.06 119 CYS A N 1
ATOM 964 C CA . CYS A 1 119 ? -14.120 -24.540 13.363 1.00 78.06 119 CYS A CA 1
ATOM 965 C C . CYS A 1 119 ? -13.844 -25.337 14.646 1.00 78.06 119 CYS A C 1
ATOM 967 O O . CYS A 1 119 ? -14.736 -26.003 15.145 1.00 78.06 119 CYS A O 1
ATOM 969 N N . LEU A 1 120 ? -12.639 -25.230 15.213 1.00 81.50 120 LEU A N 1
ATOM 970 C CA . LEU A 1 120 ? -12.244 -25.976 16.418 1.00 81.50 120 LEU A CA 1
ATOM 971 C C . LEU A 1 120 ? -12.793 -25.390 17.731 1.00 81.50 120 LEU A C 1
ATOM 973 O O . LEU A 1 120 ? -12.452 -25.876 18.809 1.00 81.50 120 LEU A O 1
ATOM 977 N N . ARG A 1 121 ? -13.548 -24.285 17.691 1.00 76.75 121 ARG A N 1
ATOM 978 C CA . ARG A 1 121 ? -14.030 -23.611 18.902 1.00 76.75 121 ARG A CA 1
ATOM 979 C C . ARG A 1 121 ? -15.478 -23.179 18.777 1.00 76.75 121 ARG A C 1
ATOM 981 O O . ARG A 1 121 ? -15.826 -22.399 17.899 1.00 76.75 121 ARG A O 1
ATOM 988 N N . ARG A 1 122 ? -16.274 -23.578 19.767 1.00 80.50 122 ARG A N 1
ATOM 989 C CA . ARG A 1 122 ? -17.655 -23.120 19.933 1.00 80.50 122 ARG A CA 1
ATOM 990 C C . ARG A 1 122 ? -17.746 -21.679 20.436 1.00 80.50 122 ARG A C 1
ATOM 992 O O . ARG A 1 122 ? -18.518 -20.890 19.908 1.00 80.50 122 ARG A O 1
ATOM 999 N N . TYR A 1 123 ? -16.903 -21.303 21.397 1.00 85.19 123 TYR A N 1
ATOM 1000 C CA . TYR A 1 123 ? -16.983 -19.999 22.064 1.00 85.19 123 TYR A CA 1
ATOM 1001 C C . TYR A 1 123 ? -15.900 -19.018 21.619 1.00 85.19 123 TYR A C 1
ATOM 1003 O O . TYR A 1 123 ? -14.732 -19.375 21.415 1.00 85.19 123 TYR A O 1
ATOM 1011 N N . CYS A 1 124 ? -16.284 -17.747 21.515 1.00 87.50 124 CYS A N 1
ATOM 1012 C CA . CYS A 1 124 ? -15.356 -16.655 21.263 1.00 87.50 124 CYS A CA 1
ATOM 1013 C C . CYS A 1 124 ? -14.330 -16.532 22.400 1.00 87.50 124 CYS A C 1
ATOM 1015 O O . CYS A 1 124 ? -14.673 -16.537 23.577 1.00 87.50 124 CYS A O 1
ATOM 1017 N N . GLN A 1 125 ? -13.056 -16.352 22.049 1.00 85.69 125 GLN A N 1
ATOM 1018 C CA . GLN A 1 125 ? -11.983 -16.175 23.034 1.00 85.69 125 GLN A CA 1
ATOM 1019 C C . GLN A 1 125 ? -12.122 -14.884 23.855 1.00 85.69 125 GLN A C 1
ATOM 1021 O O . GLN A 1 125 ? -11.696 -14.854 25.004 1.00 85.69 125 GLN A O 1
ATOM 1026 N N . GLU A 1 126 ? -12.667 -13.821 23.263 1.00 85.81 126 GLU A N 1
ATOM 1027 C CA . GLU A 1 126 ? -12.730 -12.504 23.906 1.00 85.81 126 GLU A CA 1
ATOM 1028 C C . GLU A 1 126 ? -14.022 -12.303 24.697 1.00 85.81 126 GLU A C 1
ATOM 1030 O O . GLU A 1 126 ? -13.977 -11.828 25.826 1.00 85.81 126 GLU A O 1
ATOM 1035 N N . CYS A 1 127 ? -15.170 -12.665 24.116 1.00 87.31 127 CYS A N 1
ATOM 1036 C CA . CYS A 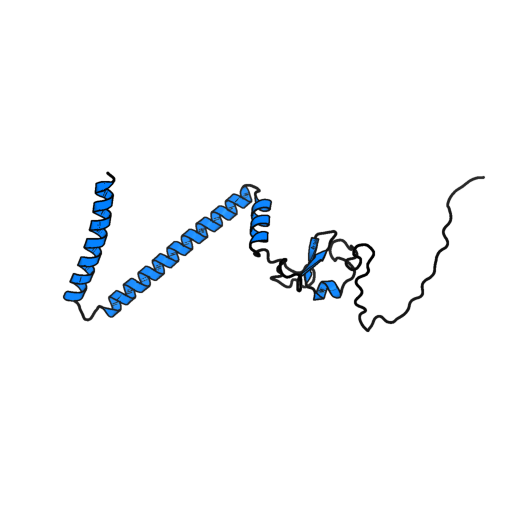1 127 ? -16.483 -12.387 24.704 1.00 87.31 127 CYS A CA 1
ATOM 1037 C C . CYS A 1 127 ? -17.279 -13.634 25.100 1.00 87.31 127 CYS A C 1
ATOM 1039 O O . CYS A 1 127 ? -18.416 -13.493 25.532 1.00 87.31 127 CYS A O 1
ATOM 1041 N N . GLN A 1 128 ? -16.723 -14.837 24.917 1.00 85.69 128 GLN A N 1
ATOM 1042 C CA . GLN A 1 128 ? -17.385 -16.120 25.207 1.00 85.69 128 GLN A CA 1
ATOM 1043 C C . GLN A 1 128 ? -18.733 -16.341 24.499 1.00 85.69 128 GLN A C 1
ATOM 1045 O O . GLN A 1 128 ? -19.425 -17.307 24.792 1.00 85.69 128 GLN A O 1
ATOM 1050 N N . ASN A 1 129 ? -19.089 -15.506 23.520 1.00 84.62 129 ASN A N 1
ATOM 1051 C CA . ASN A 1 129 ? -20.289 -15.700 22.716 1.00 84.62 129 ASN A CA 1
ATOM 1052 C C . ASN A 1 129 ? -20.210 -17.014 21.931 1.00 84.62 129 ASN A C 1
ATOM 1054 O O . ASN A 1 129 ? -19.157 -17.309 21.351 1.00 84.62 129 ASN A O 1
ATOM 1058 N N . ASP A 1 130 ? -21.319 -17.752 21.867 1.00 84.75 130 ASP A N 1
ATOM 1059 C CA . ASP A 1 130 ? -21.432 -18.934 21.013 1.00 84.75 130 ASP A CA 1
ATOM 1060 C C . ASP A 1 130 ? -21.339 -18.497 19.541 1.00 84.75 130 ASP A C 1
ATOM 1062 O O . ASP A 1 130 ? -22.071 -17.621 19.075 1.00 84.75 130 ASP A O 1
ATOM 1066 N N . MET A 1 131 ? -20.345 -19.021 18.831 1.00 78.75 131 MET A N 1
ATOM 1067 C CA . MET A 1 131 ? -20.053 -18.690 17.437 1.00 78.75 131 MET A CA 1
ATOM 1068 C C . MET A 1 131 ? -20.656 -19.703 16.458 1.00 78.75 131 MET A C 1
ATOM 1070 O O . MET A 1 131 ? -20.609 -19.459 15.251 1.00 78.75 131 MET A O 1
ATOM 1074 N N . GLN A 1 132 ? -21.193 -20.822 16.954 1.00 73.31 132 GLN A N 1
ATOM 1075 C CA . GLN A 1 132 ? -21.771 -21.900 16.149 1.00 73.31 132 GLN A CA 1
ATOM 1076 C C . GLN A 1 132 ? -23.293 -21.776 16.009 1.00 73.31 132 GLN A C 1
ATOM 1078 O O . GLN A 1 132 ? -23.862 -22.387 15.110 1.00 73.31 132 GLN A O 1
ATOM 1083 N N . VAL A 1 133 ? -23.943 -20.935 16.820 1.00 68.06 133 VAL A N 1
ATOM 1084 C CA . VAL A 1 133 ? -25.377 -20.632 16.714 1.00 68.06 133 VAL A CA 1
ATOM 1085 C C . VAL A 1 133 ? -25.585 -19.341 15.920 1.00 68.06 133 VAL A C 1
ATOM 1087 O O . VAL A 1 133 ? -25.277 -18.247 16.397 1.00 68.06 133 VAL A O 1
ATOM 1090 N N . ILE A 1 134 ? -26.143 -19.443 14.711 1.00 64.31 134 ILE A N 1
ATOM 1091 C CA . ILE A 1 134 ? -26.604 -18.279 13.939 1.00 64.31 134 ILE A CA 1
ATOM 1092 C C . ILE A 1 134 ? -28.117 -18.390 13.778 1.00 64.31 134 ILE A C 1
ATOM 1094 O O . ILE A 1 134 ? -28.600 -19.290 13.103 1.00 64.31 134 ILE A O 1
ATOM 1098 N N . ASP A 1 135 ? -28.864 -17.470 14.392 1.00 58.25 135 ASP A N 1
ATOM 1099 C CA . ASP A 1 135 ? -30.326 -17.366 14.244 1.00 58.25 135 ASP A CA 1
ATOM 1100 C C . ASP A 1 135 ? -31.075 -18.689 14.525 1.00 58.25 135 ASP A C 1
ATOM 1102 O O . ASP A 1 135 ? -31.940 -19.117 13.766 1.00 58.25 135 ASP A O 1
ATOM 1106 N N . ARG A 1 136 ? -30.704 -19.358 15.631 1.00 59.06 136 ARG A N 1
ATOM 1107 C CA . ARG A 1 136 ? -31.226 -20.673 16.075 1.00 59.06 136 ARG A CA 1
ATOM 1108 C C . ARG A 1 136 ? -30.851 -21.865 15.186 1.00 59.06 136 ARG A C 1
ATOM 1110 O O . ARG A 1 136 ? -31.382 -22.952 15.383 1.00 59.06 136 ARG A O 1
ATOM 1117 N N . VAL A 1 137 ? -29.937 -21.680 14.236 1.00 59.34 137 VAL A N 1
ATOM 1118 C CA . VAL A 1 137 ? -29.348 -22.765 13.448 1.00 59.34 137 VAL A CA 1
ATOM 1119 C C . VAL A 1 137 ? -27.945 -23.044 13.977 1.00 59.34 137 VAL A C 1
ATOM 1121 O O . VAL A 1 137 ? -27.072 -22.174 13.930 1.00 59.34 137 VAL A O 1
ATOM 1124 N N . GLU A 1 138 ? -27.741 -24.254 14.490 1.00 63.00 138 GLU A N 1
ATOM 1125 C CA . GLU A 1 138 ? -26.435 -24.751 14.917 1.00 63.00 138 GLU A CA 1
ATOM 1126 C C . GLU A 1 138 ? -25.637 -25.244 13.704 1.00 63.00 138 GLU A C 1
ATOM 1128 O O . GLU A 1 138 ? -26.048 -26.135 12.958 1.00 63.00 138 GLU A O 1
ATOM 1133 N N . LEU A 1 139 ? -24.485 -24.618 13.475 1.00 62.12 139 LEU A N 1
ATOM 1134 C CA . LEU A 1 139 ? -23.532 -24.977 12.432 1.00 62.12 139 LEU A CA 1
ATOM 1135 C C . LEU A 1 139 ? -22.594 -26.066 12.966 1.00 62.12 139 LEU A C 1
ATOM 1137 O O . LEU A 1 139 ? -21.438 -25.795 13.292 1.00 62.12 139 LEU A O 1
ATOM 1141 N N . TYR A 1 140 ? -23.102 -27.290 13.079 1.00 54.50 140 TYR A N 1
ATOM 1142 C CA . TYR A 1 140 ? -22.315 -28.440 13.515 1.00 54.50 140 TYR A CA 1
ATOM 1143 C C . TYR A 1 140 ? -21.191 -28.776 12.523 1.00 54.50 140 TYR A C 1
ATOM 1145 O O . TYR A 1 140 ? -21.414 -28.928 11.320 1.00 54.50 140 TYR A O 1
ATOM 1153 N N . TYR A 1 141 ? -19.983 -28.952 13.054 1.00 55.25 141 TYR A N 1
ATOM 1154 C CA . TYR A 1 141 ? -19.035 -29.941 12.551 1.00 55.25 141 TYR A CA 1
ATOM 1155 C C . TYR A 1 141 ? -18.736 -30.840 13.741 1.00 55.25 141 TYR A C 1
ATOM 1157 O O . TYR A 1 141 ? -17.998 -30.441 14.637 1.00 55.25 141 TYR A O 1
ATOM 1165 N N . GLU A 1 142 ? -19.375 -32.003 13.779 1.00 48.44 142 GLU A N 1
ATOM 1166 C CA . GLU A 1 142 ? -19.012 -33.064 14.711 1.00 48.44 142 GLU A CA 1
ATOM 1167 C C . GLU A 1 142 ? -17.550 -33.434 14.421 1.00 48.44 142 GLU A C 1
ATOM 1169 O O . GLU A 1 142 ? -17.211 -33.897 13.326 1.00 48.44 142 GLU A O 1
ATOM 1174 N N . ASP A 1 143 ? -16.655 -33.160 15.372 1.00 47.69 143 ASP A N 1
ATOM 1175 C CA . ASP A 1 143 ? -15.378 -33.860 15.398 1.00 47.69 143 ASP A CA 1
ATOM 1176 C C . ASP A 1 143 ? -15.732 -35.345 15.562 1.00 47.69 143 ASP A C 1
ATOM 1178 O O . ASP A 1 143 ? -16.437 -35.708 16.499 1.00 47.69 143 ASP A O 1
ATOM 1182 N N . LEU A 1 144 ? -15.231 -36.211 14.672 1.00 50.50 144 LEU A N 1
ATOM 1183 C CA . LEU A 1 144 ? -15.445 -37.676 14.676 1.00 50.50 144 LEU A CA 1
ATOM 1184 C C . LEU A 1 144 ? -14.939 -38.386 15.960 1.00 50.50 144 LEU A C 1
ATOM 1186 O O . LEU A 1 144 ? -14.759 -39.601 15.977 1.00 50.50 144 LEU A O 1
ATOM 1190 N N . SER A 1 145 ? -14.608 -37.628 17.003 1.00 55.06 145 SER A N 1
ATOM 1191 C CA . SER A 1 145 ? -14.129 -38.082 18.302 1.00 55.06 145 SER A CA 1
ATOM 1192 C C . SER A 1 145 ? -15.055 -37.713 19.464 1.00 55.06 145 SER A C 1
ATOM 1194 O O . SER A 1 145 ? -14.677 -38.001 20.594 1.00 55.06 145 SER A O 1
ATOM 1196 N N . ASP A 1 146 ? -16.201 -37.067 19.219 1.00 50.56 146 ASP A N 1
ATOM 1197 C CA . ASP A 1 146 ? -17.115 -36.577 20.270 1.00 50.56 146 ASP A CA 1
ATOM 1198 C C . ASP A 1 146 ? -18.435 -37.376 20.354 1.00 50.56 146 ASP A C 1
ATOM 1200 O O . ASP A 1 146 ? -19.467 -36.864 20.774 1.00 50.56 146 ASP A O 1
ATOM 1204 N N . ASP A 1 147 ? -18.396 -38.659 19.973 1.00 45.25 147 ASP A N 1
ATOM 1205 C CA . ASP A 1 147 ? -19.504 -39.621 20.111 1.00 45.25 147 ASP A CA 1
ATOM 1206 C C . ASP A 1 147 ? -19.553 -40.261 21.520 1.00 45.25 147 ASP A C 1
ATOM 1208 O O . ASP A 1 147 ? -19.683 -41.480 21.652 1.00 45.25 147 ASP A O 1
ATOM 1212 N N . GLU A 1 148 ? -19.438 -39.480 22.598 1.00 45.34 148 GLU A N 1
ATOM 1213 C CA . GLU A 1 148 ? -19.818 -39.968 23.934 1.00 45.34 148 GLU A CA 1
ATOM 1214 C C . GLU A 1 148 ? -21.060 -39.225 24.442 1.00 45.34 148 GLU A C 1
ATOM 1216 O O . GLU A 1 148 ? -20.992 -38.174 25.080 1.00 45.34 148 GLU A O 1
ATOM 1221 N N . GLU A 1 149 ? -22.220 -39.816 24.128 1.00 47.81 149 GLU A N 1
ATOM 1222 C CA . GLU A 1 149 ? -23.536 -39.510 24.691 1.00 47.81 149 GLU A CA 1
ATOM 1223 C C . GLU A 1 149 ? -23.457 -39.199 26.199 1.00 47.81 149 GLU A C 1
ATOM 1225 O O . GLU A 1 149 ? -23.137 -40.063 27.017 1.00 47.81 149 GLU A O 1
ATOM 1230 N N . SER A 1 150 ? -23.863 -37.992 26.599 1.00 43.12 150 SER A N 1
ATOM 1231 C CA . SER A 1 150 ? -24.290 -37.727 27.978 1.00 43.12 150 SER A CA 1
ATOM 1232 C C . SER A 1 150 ? -25.656 -37.043 27.993 1.00 43.12 150 SER A C 1
ATOM 1234 O O . SER A 1 150 ? -25.793 -35.836 28.123 1.00 43.12 150 SER A O 1
ATOM 1236 N N . VAL A 1 151 ? -26.656 -37.904 27.792 1.00 37.06 151 VAL A N 1
ATOM 1237 C CA . VAL A 1 151 ? -28.006 -37.937 28.377 1.00 37.06 151 VAL A CA 1
ATOM 1238 C C . VAL A 1 151 ? -28.588 -36.598 28.854 1.00 37.06 151 VAL A C 1
ATOM 1240 O O . VAL A 1 151 ? -28.245 -36.076 29.915 1.00 37.06 151 VAL A O 1
ATOM 1243 N N . GLU A 1 152 ? -29.581 -36.141 28.096 1.00 41.62 152 GLU A N 1
ATOM 1244 C CA . GLU A 1 152 ? -30.584 -35.150 28.477 1.00 41.62 152 GLU A CA 1
ATOM 1245 C C . GLU A 1 152 ? -31.311 -35.566 29.770 1.00 41.62 152 GLU A C 1
ATOM 1247 O O . GLU A 1 152 ? -31.832 -36.678 29.882 1.00 41.62 152 GLU A O 1
ATOM 1252 N N . VAL A 1 153 ? -31.394 -34.657 30.743 1.00 40.88 153 VAL A N 1
ATOM 1253 C CA . VAL A 1 153 ? -32.404 -34.723 31.807 1.00 40.88 153 VAL A CA 1
ATOM 1254 C C . VAL A 1 153 ? -33.278 -33.483 31.666 1.00 40.88 153 VAL A C 1
ATOM 1256 O O . VAL A 1 153 ? -32.879 -32.387 32.057 1.00 40.88 153 VAL A O 1
ATOM 1259 N N . GLU A 1 154 ? -34.449 -33.675 31.059 1.00 37.59 154 GLU A N 1
ATOM 1260 C CA . GLU A 1 154 ? -35.528 -32.693 30.973 1.00 37.59 154 GLU A CA 1
ATOM 1261 C C . GLU A 1 154 ? -36.105 -32.361 32.368 1.00 37.59 154 GLU A C 1
ATOM 1263 O O . GLU A 1 154 ? -36.470 -33.241 33.146 1.00 37.59 154 GLU A O 1
ATOM 1268 N N . GLU A 1 155 ? -36.133 -31.056 32.648 1.00 38.19 155 GLU A N 1
ATOM 1269 C CA . GLU A 1 155 ? -37.193 -30.230 33.253 1.00 38.19 155 GLU A CA 1
ATOM 1270 C C . GLU A 1 155 ? -38.088 -30.764 34.396 1.00 38.19 155 GLU A C 1
ATOM 1272 O O . GLU A 1 155 ? -38.915 -31.661 34.232 1.00 38.19 155 GLU A O 1
ATOM 1277 N N . ARG A 1 156 ? -38.096 -30.004 35.507 1.00 31.70 156 ARG A N 1
ATOM 1278 C CA . ARG A 1 156 ? -39.351 -29.492 36.086 1.00 31.70 156 ARG A CA 1
ATOM 1279 C C . ARG A 1 156 ? -39.122 -28.172 36.834 1.00 31.70 156 ARG A C 1
ATOM 1281 O O . ARG A 1 156 ? -38.520 -28.159 37.905 1.00 31.70 156 ARG A O 1
ATOM 1288 N N . GLU A 1 157 ? -39.600 -27.081 36.246 1.00 38.53 157 GLU A N 1
ATOM 1289 C CA . GLU A 1 157 ? -39.858 -25.800 36.913 1.00 38.53 157 GLU A CA 1
ATOM 1290 C C . GLU A 1 157 ? -41.065 -25.939 37.864 1.00 38.53 157 GLU A C 1
ATOM 1292 O O . GLU A 1 157 ? -41.983 -26.702 37.564 1.00 38.53 157 GLU A O 1
ATOM 1297 N N . GLU A 1 158 ? -41.047 -25.252 39.013 1.00 36.28 158 GLU A N 1
ATOM 1298 C CA . GLU A 1 158 ? -42.075 -24.275 39.440 1.00 36.28 158 GLU A CA 1
ATOM 1299 C C . GLU A 1 158 ? -41.861 -23.842 40.912 1.00 36.28 158 GLU A C 1
ATOM 1301 O O . GLU A 1 158 ? -42.040 -24.617 41.850 1.00 36.28 158 GLU A O 1
ATOM 1306 N N . GLU A 1 159 ? -41.475 -22.567 41.033 1.00 36.81 159 GLU A N 1
ATOM 1307 C CA . GLU A 1 159 ? -41.975 -21.534 41.957 1.00 36.81 159 GLU A CA 1
ATOM 1308 C C . GLU A 1 159 ? -41.498 -21.425 43.424 1.00 36.81 159 GLU A C 1
ATOM 1310 O O . GLU A 1 159 ? -41.466 -22.355 44.228 1.00 36.81 159 GLU A O 1
ATOM 1315 N N . GLU A 1 160 ? -41.120 -20.178 43.715 1.00 40.84 160 GLU A N 1
ATOM 1316 C CA . GLU A 1 160 ? -40.666 -19.566 44.956 1.00 40.84 160 GLU A CA 1
ATOM 1317 C C . GLU A 1 160 ? -41.836 -19.147 45.880 1.00 40.84 160 GLU A C 1
ATOM 1319 O O . GLU A 1 160 ? -42.967 -18.979 45.438 1.00 40.84 160 GLU A O 1
ATOM 1324 N N . GLU A 1 161 ? -41.465 -18.869 47.138 1.00 38.84 161 GLU A N 1
ATOM 1325 C CA . GLU A 1 161 ? -42.045 -17.884 48.079 1.00 38.84 161 GLU A CA 1
ATOM 1326 C C . GLU A 1 161 ? -43.279 -18.211 48.968 1.00 38.84 161 GLU A C 1
ATOM 1328 O O . GLU A 1 161 ? -44.405 -18.396 48.527 1.00 38.84 161 GLU A O 1
ATOM 1333 N N . GLU A 1 162 ? -42.978 -18.232 50.281 1.00 37.22 162 GLU A N 1
ATOM 1334 C CA . GLU A 1 162 ? -43.627 -17.544 51.423 1.00 37.22 162 GLU A CA 1
ATOM 1335 C C . GLU A 1 162 ? -45.168 -17.510 51.566 1.00 37.22 162 GLU A C 1
ATOM 1337 O O . GLU A 1 162 ? -45.855 -16.854 50.799 1.00 37.22 162 GLU A O 1
ATOM 1342 N N . GLU A 1 163 ? -45.700 -18.082 52.662 1.00 37.56 163 GLU A N 1
ATOM 1343 C CA . GLU A 1 163 ? -46.413 -17.363 53.750 1.00 37.56 163 GLU A CA 1
ATOM 1344 C C . GLU A 1 163 ? -46.994 -18.342 54.809 1.00 37.56 163 GLU A C 1
ATOM 1346 O O . GLU A 1 163 ? -47.487 -19.418 54.475 1.00 37.56 163 GLU A O 1
ATOM 1351 N N . GLU A 1 164 ? -46.939 -17.894 56.076 1.00 33.66 164 GLU A N 1
ATOM 1352 C CA . GLU A 1 164 ? -47.398 -18.467 57.375 1.00 33.66 164 GLU A CA 1
ATOM 1353 C C . GLU A 1 164 ? -46.542 -19.513 58.124 1.00 33.66 164 GLU A C 1
ATOM 1355 O O . GLU A 1 164 ? -46.523 -20.718 57.786 1.00 33.66 164 GLU A O 1
#

Organism: Cylicocyclus nassatus (NCBI:txid53992)

Foldseek 3Di:
DVVVVVVVVVVVVVVVVVVVVVCCVVCVPCPVVVVVVVVVVVVVVVVVVVVVVVVVVVVVVVVCVVVVVVVVVVVVCLVVQNDWDAQPPPRRTRDTPVPPVFWDAAPPPRGIHGPVRLLVDQADPPPRDGRQDDPNDGNDDPPPPPPDDDDDDDDDDDDDDDDD

Sequence (164 aa):
MFFAALFLCRFQVWMSRQSLALADHFFPDRVRPRALNLYNKILQDRKNLLGDMMKEQKKKLADDQMEGRETVVRRGLQSRGFIRVNCSVCNQQDLRLADQANTRLCVACGAFYCIKCFCLRRYCQECQNDMQVIDRVELYYEDLSDDEESVEVEEREEEEEEEE

Secondary structure (DSSP, 8-state):
-HHHHHHHHHHHHHHHHHHHHHHHHH-GGGHHHHHHHHHHHHHHHHHHHHHHHHHHHHHHHHHHHHTTTHHHHHHHHHHTT--EE--TTT--S-EETT-TTTEEE-TTT--EEEHHHHHT-SB-TTT--BSSEETTEE-----TT-------------------

Mean predicted aligned error: 20.33 Å

Nearest PDB structures (foldseek):
  6wcw-assembly1_A  TM=5.557E-01  e=6.179E-01  Homo sapiens

InterPro domains:
  IPR051856 Cell Surface Receptor and E3 Ligase Protein [PTHR21041] (1-139)

Radius of gyration: 33.73 Å; Cα contacts (8 Å, |Δi|>4): 103; chains: 1; bounding box: 83×77×89 Å